Protein AF-N1JF21-F1 (afdb_monomer_lite)

Radius of gyration: 29.25 Å; chains: 1; b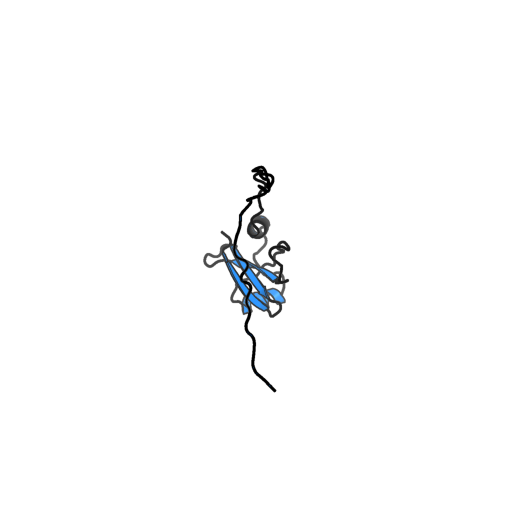ounding box: 63×47×82 Å

Structure (mmCIF, N/CA/C/O backbone):
data_AF-N1JF21-F1
#
_entry.id   AF-N1JF21-F1
#
loop_
_atom_site.group_PDB
_atom_site.id
_atom_site.type_symbol
_atom_site.label_atom_id
_atom_site.label_alt_id
_atom_site.label_comp_id
_atom_site.label_asym_id
_atom_site.label_entity_id
_atom_site.label_seq_id
_atom_site.pdbx_PDB_ins_code
_atom_site.Cartn_x
_atom_site.Cartn_y
_atom_site.Cartn_z
_atom_site.occupancy
_atom_site.B_iso_or_equiv
_atom_site.auth_seq_id
_atom_site.auth_comp_id
_atom_site.auth_asym_id
_atom_site.auth_atom_id
_atom_site.pdbx_PDB_model_num
ATOM 1 N N . MET A 1 1 ? 28.155 -32.287 -65.888 1.00 39.53 1 MET A N 1
ATOM 2 C CA . MET A 1 1 ? 29.527 -32.795 -66.112 1.00 39.53 1 MET A CA 1
ATOM 3 C C . MET A 1 1 ? 30.038 -33.410 -64.815 1.00 39.53 1 MET A C 1
ATOM 5 O O . MET A 1 1 ? 29.723 -32.861 -63.775 1.00 39.53 1 MET A O 1
ATOM 9 N N . LYS A 1 2 ? 30.768 -34.529 -64.926 1.00 40.72 2 LYS A N 1
ATOM 10 C CA . LYS A 1 2 ? 31.888 -35.025 -64.091 1.00 40.72 2 LYS A CA 1
ATOM 11 C C . LYS A 1 2 ? 31.893 -34.786 -62.560 1.00 40.72 2 LYS A C 1
ATOM 13 O O . LYS A 1 2 ? 31.985 -33.661 -62.091 1.00 40.72 2 LYS A O 1
ATOM 18 N N . PHE A 1 3 ? 31.935 -35.908 -61.832 1.00 46.78 3 PHE A N 1
ATOM 19 C CA . PHE A 1 3 ? 32.437 -36.061 -60.455 1.00 46.78 3 PHE A CA 1
ATOM 20 C C . PHE A 1 3 ? 33.963 -35.787 -60.344 1.00 46.78 3 PHE A C 1
ATOM 22 O O . PHE A 1 3 ? 34.621 -35.583 -61.365 1.00 46.78 3 PHE A O 1
ATOM 29 N N . LEU A 1 4 ? 34.496 -35.943 -59.116 1.00 45.19 4 LEU A N 1
ATOM 30 C CA . LEU A 1 4 ? 35.891 -35.809 -58.635 1.00 45.19 4 LEU A CA 1
ATOM 31 C C . LEU A 1 4 ? 36.282 -34.346 -58.286 1.00 45.19 4 LEU A C 1
ATOM 33 O O . LEU A 1 4 ? 35.917 -33.431 -59.010 1.00 45.19 4 LEU A O 1
ATOM 37 N N . HIS A 1 5 ? 37.006 -34.045 -57.194 1.00 46.53 5 HIS A N 1
ATOM 38 C CA . HIS A 1 5 ? 37.691 -34.928 -56.234 1.00 46.53 5 HIS A CA 1
ATOM 39 C C . HIS A 1 5 ? 37.646 -34.415 -54.781 1.00 46.53 5 HIS A C 1
ATOM 41 O O . HIS A 1 5 ? 37.639 -33.216 -54.520 1.00 46.53 5 HIS A O 1
ATOM 47 N N . LEU A 1 6 ? 37.683 -35.361 -53.840 1.00 52.44 6 LEU A N 1
ATOM 48 C CA . LEU A 1 6 ? 37.885 -35.150 -52.406 1.00 52.44 6 LEU A CA 1
ATOM 49 C C . LEU A 1 6 ? 39.391 -35.044 -52.087 1.00 52.44 6 LEU A C 1
ATOM 51 O O . LEU A 1 6 ? 40.112 -35.992 -52.386 1.00 52.44 6 LEU A O 1
ATOM 55 N N . THR A 1 7 ? 39.818 -33.953 -51.440 1.00 56.62 7 THR A N 1
ATOM 56 C CA . THR A 1 7 ? 41.036 -33.798 -50.603 1.00 56.62 7 THR A CA 1
ATOM 57 C C . THR A 1 7 ? 40.896 -32.475 -49.832 1.00 56.62 7 THR A C 1
ATOM 59 O O . THR A 1 7 ? 40.596 -31.464 -50.452 1.00 56.62 7 THR A O 1
ATOM 62 N N . GLY A 1 8 ? 41.088 -32.359 -48.518 1.00 52.59 8 GLY A N 1
ATOM 63 C CA . GLY A 1 8 ? 41.628 -33.332 -47.569 1.00 52.59 8 GLY A CA 1
ATOM 64 C C . GLY A 1 8 ? 42.846 -32.777 -46.830 1.00 52.59 8 GLY A C 1
ATOM 65 O O . GLY A 1 8 ? 43.941 -33.286 -47.028 1.00 52.59 8 GLY A O 1
ATOM 66 N N . ILE A 1 9 ? 42.667 -31.750 -45.990 1.00 57.38 9 ILE A N 1
ATOM 67 C CA . ILE A 1 9 ? 43.677 -31.337 -45.002 1.00 57.38 9 ILE A CA 1
ATOM 68 C C . ILE A 1 9 ? 42.985 -31.151 -43.651 1.00 57.38 9 ILE A C 1
ATOM 70 O O . ILE A 1 9 ? 42.259 -30.185 -43.431 1.00 57.38 9 ILE A O 1
ATOM 74 N N . ILE A 1 10 ? 43.227 -32.099 -42.748 1.00 58.31 10 ILE A N 1
ATOM 75 C CA . ILE A 1 10 ? 42.975 -31.944 -41.316 1.00 58.31 10 ILE A CA 1
ATOM 76 C C . ILE A 1 10 ? 44.229 -31.288 -40.734 1.00 58.31 10 ILE A C 1
ATOM 78 O O . ILE A 1 10 ? 45.311 -31.861 -40.843 1.00 58.31 10 ILE A O 1
ATOM 82 N N . VAL A 1 11 ? 44.096 -30.119 -40.106 1.00 53.66 11 VAL A N 1
ATOM 83 C CA . VAL A 1 11 ? 45.160 -29.549 -39.265 1.00 53.66 11 VAL A CA 1
ATOM 84 C C . VAL A 1 11 ? 44.782 -29.797 -37.809 1.00 53.66 11 VAL A C 1
ATOM 86 O O . VAL A 1 11 ? 43.790 -29.268 -37.314 1.00 53.66 11 VAL A O 1
ATOM 89 N N . LEU A 1 12 ? 45.561 -30.648 -37.148 1.00 49.00 12 LEU A N 1
ATOM 90 C CA . LEU A 1 12 ? 45.372 -31.091 -35.769 1.00 49.00 12 LEU A CA 1
ATOM 91 C C . LEU A 1 12 ? 46.560 -30.623 -34.923 1.00 49.00 12 LEU A C 1
ATOM 93 O O . LEU A 1 12 ? 47.689 -30.920 -35.304 1.00 49.00 12 LEU A O 1
ATOM 97 N N . LEU A 1 13 ? 46.280 -30.055 -33.735 1.00 45.12 13 LEU A N 1
ATOM 98 C CA . LEU A 1 13 ? 47.234 -29.893 -32.613 1.00 45.12 13 LEU A CA 1
ATOM 99 C C . LEU A 1 13 ? 48.447 -28.954 -32.907 1.00 45.12 13 LEU A C 1
ATOM 101 O O . LEU A 1 13 ? 48.801 -28.723 -34.051 1.00 45.12 13 LEU A O 1
ATOM 105 N N . SER A 1 14 ? 49.173 -28.320 -31.977 1.00 40.56 14 SER A N 1
ATOM 106 C CA . SER A 1 14 ? 49.113 -28.121 -30.510 1.00 40.56 14 SER A CA 1
ATOM 107 C C . SER A 1 14 ? 49.648 -26.688 -30.214 1.00 40.56 14 SER A C 1
ATOM 109 O O . SER A 1 14 ? 50.079 -26.018 -31.147 1.00 40.56 14 SER A O 1
ATOM 111 N N . GLN A 1 15 ? 49.729 -26.112 -29.007 1.00 50.84 15 GLN A N 1
ATOM 112 C CA . GLN A 1 15 ? 49.462 -26.537 -27.620 1.00 50.84 15 GLN A CA 1
ATOM 113 C C . GLN A 1 15 ? 48.617 -25.450 -26.901 1.00 50.84 15 GLN A C 1
ATOM 115 O O . GLN A 1 15 ? 48.161 -24.498 -27.529 1.00 50.84 15 GLN A O 1
ATOM 120 N N . ALA A 1 16 ? 48.442 -25.558 -25.580 1.00 52.31 16 ALA A N 1
ATOM 121 C CA . ALA A 1 16 ? 47.939 -24.481 -24.727 1.00 52.31 16 ALA A CA 1
ATOM 122 C C . ALA A 1 16 ? 49.079 -23.612 -24.165 1.00 52.31 16 ALA A C 1
ATOM 124 O O . ALA A 1 16 ? 50.078 -24.147 -23.687 1.00 52.31 16 ALA A O 1
ATOM 125 N N . THR A 1 17 ? 48.857 -22.299 -24.071 1.00 52.69 17 THR A N 1
ATOM 126 C CA . THR A 1 17 ? 49.554 -21.453 -23.091 1.00 52.69 17 THR A CA 1
ATOM 127 C C . THR A 1 17 ? 48.510 -20.703 -22.280 1.00 52.69 17 THR A C 1
ATOM 129 O O . THR A 1 17 ? 47.903 -19.740 -22.744 1.00 52.69 17 THR A O 1
ATOM 132 N N . SER A 1 18 ? 48.274 -21.182 -21.060 1.00 44.72 18 SER A N 1
ATOM 133 C CA . SER A 1 18 ? 47.458 -20.475 -20.078 1.00 44.72 18 SER A CA 1
ATOM 134 C C . SER A 1 18 ? 48.100 -19.126 -19.768 1.00 44.72 18 SER A C 1
ATOM 136 O O . SER A 1 18 ? 49.152 -19.065 -19.136 1.00 44.72 18 SER A O 1
ATOM 138 N N . ILE A 1 19 ? 47.434 -18.048 -20.173 1.00 47.59 19 ILE A N 1
ATOM 139 C CA . ILE A 1 19 ? 47.538 -16.766 -19.484 1.00 47.59 19 ILE A CA 1
ATOM 140 C C . ILE A 1 19 ? 46.155 -16.481 -18.910 1.00 47.59 19 ILE A C 1
ATOM 142 O O . ILE A 1 19 ? 45.412 -15.628 -19.394 1.00 47.59 19 ILE A O 1
ATOM 146 N N . SER A 1 20 ? 45.807 -17.215 -17.849 1.00 39.22 20 SER A N 1
ATOM 147 C CA . SER A 1 20 ? 44.851 -16.701 -16.874 1.00 39.22 20 SER A CA 1
ATOM 148 C C . SER A 1 20 ? 45.447 -15.428 -16.288 1.00 39.22 20 SER A C 1
ATOM 150 O O . SER A 1 20 ? 46.161 -15.465 -15.285 1.00 39.22 20 SER A O 1
ATOM 152 N N . ALA A 1 21 ? 45.162 -14.295 -16.928 1.00 48.88 21 ALA A N 1
ATOM 153 C CA . ALA A 1 21 ? 45.263 -13.007 -16.282 1.00 48.88 21 ALA A CA 1
ATOM 154 C C . ALA A 1 21 ? 44.364 -13.093 -15.050 1.00 48.88 21 ALA A C 1
ATOM 156 O O . ALA A 1 21 ? 43.136 -13.059 -15.158 1.00 48.88 21 ALA A O 1
ATOM 157 N N . ALA A 1 22 ? 44.982 -13.266 -13.882 1.00 51.19 22 ALA A N 1
ATOM 158 C CA . ALA A 1 22 ? 44.308 -13.054 -12.624 1.00 51.19 22 ALA A CA 1
ATOM 159 C C . ALA A 1 22 ? 43.895 -11.585 -12.633 1.00 51.19 22 ALA A C 1
ATOM 161 O O . ALA A 1 22 ? 44.697 -10.700 -12.333 1.00 51.19 22 ALA A O 1
ATOM 162 N N . MET A 1 23 ? 42.649 -11.329 -13.039 1.00 45.91 23 MET A N 1
ATOM 163 C CA . MET A 1 23 ? 42.011 -10.060 -12.768 1.00 45.91 23 MET A CA 1
ATOM 164 C C . MET A 1 23 ? 42.031 -9.939 -11.253 1.00 45.91 23 MET A C 1
ATOM 166 O O . MET A 1 23 ? 41.235 -10.564 -10.548 1.00 45.91 23 MET A O 1
ATOM 170 N N . LEU A 1 24 ? 42.982 -9.149 -10.760 1.00 43.91 24 LEU A N 1
ATOM 171 C CA . LEU A 1 24 ? 42.882 -8.494 -9.475 1.00 43.91 24 LEU A CA 1
ATOM 172 C C . LEU A 1 24 ? 41.681 -7.560 -9.587 1.00 43.91 24 LEU A C 1
ATOM 174 O O . LEU A 1 24 ? 41.818 -6.349 -9.746 1.00 43.91 24 LEU A O 1
ATOM 178 N N . PHE A 1 25 ? 40.486 -8.151 -9.489 1.00 47.00 25 PHE A N 1
ATOM 179 C CA . PHE A 1 25 ? 39.372 -7.475 -8.867 1.00 47.00 25 PHE A CA 1
ATOM 180 C C . PHE A 1 25 ? 39.967 -6.874 -7.599 1.00 47.00 25 PHE A C 1
ATOM 182 O O . PHE A 1 25 ? 40.503 -7.640 -6.781 1.00 47.00 25 PHE A O 1
ATOM 189 N N . PRO A 1 26 ? 39.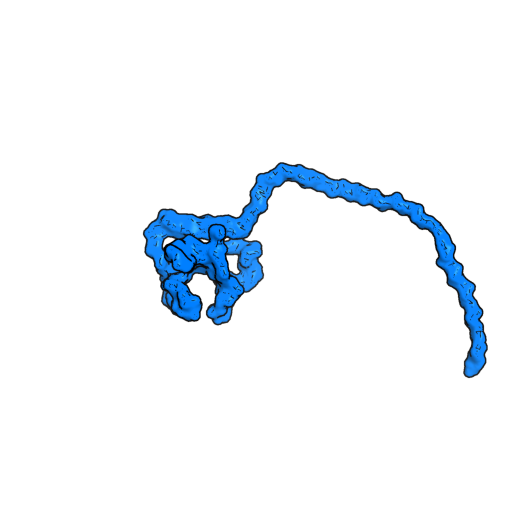961 -5.539 -7.431 1.00 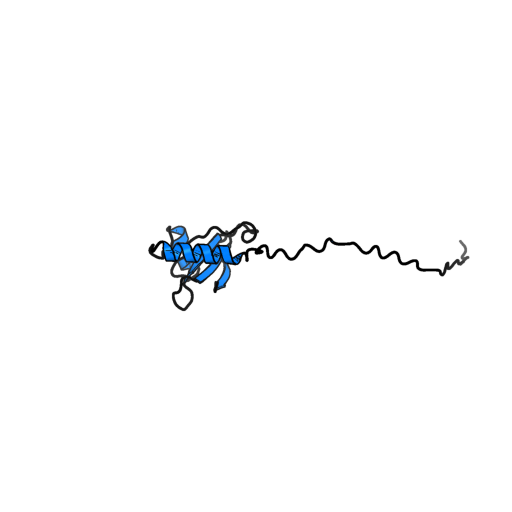41.66 26 PRO A N 1
ATOM 190 C CA . PRO A 1 26 ? 40.250 -5.003 -6.124 1.00 41.66 26 PRO A CA 1
ATOM 191 C C . PRO A 1 26 ? 39.311 -5.749 -5.187 1.00 41.66 26 PRO A C 1
ATOM 193 O O . PRO A 1 26 ? 38.102 -5.808 -5.429 1.00 41.66 26 PRO A O 1
ATOM 196 N N . ARG A 1 27 ? 39.871 -6.385 -4.152 1.00 43.59 27 ARG A N 1
ATOM 197 C CA . ARG A 1 27 ? 39.064 -6.754 -2.999 1.00 43.59 27 ARG A CA 1
ATOM 198 C C . ARG A 1 27 ? 38.450 -5.439 -2.561 1.00 43.59 27 ARG A C 1
ATOM 200 O O . ARG A 1 27 ? 39.148 -4.630 -1.953 1.00 43.59 27 ARG A O 1
ATOM 207 N N . SER A 1 28 ? 37.189 -5.216 -2.927 1.00 34.62 28 SER A N 1
ATOM 208 C CA . SER A 1 28 ? 36.362 -4.204 -2.303 1.00 34.62 28 SER A CA 1
ATOM 209 C C . SER A 1 28 ? 36.499 -4.496 -0.827 1.00 34.62 28 SER A C 1
ATOM 211 O O . SER A 1 28 ? 36.040 -5.544 -0.365 1.00 34.62 28 SER A O 1
ATOM 213 N N . SER A 1 29 ? 37.256 -3.647 -0.128 1.00 36.59 29 SER A N 1
ATOM 214 C CA . SER A 1 29 ? 37.425 -3.765 1.310 1.00 36.59 29 SER A CA 1
ATOM 215 C C . SER A 1 29 ? 36.043 -3.958 1.900 1.00 36.59 29 SER A C 1
ATOM 217 O O . SER A 1 29 ? 35.101 -3.312 1.436 1.00 36.59 29 SER A O 1
ATOM 219 N N . SER A 1 30 ? 35.924 -4.832 2.898 1.00 47.50 30 SER A N 1
ATOM 220 C CA . SER A 1 30 ? 34.680 -5.068 3.629 1.00 47.50 30 SER A CA 1
ATOM 221 C C . SER A 1 30 ? 34.295 -3.840 4.462 1.00 47.50 30 SER A C 1
ATOM 223 O O . SER A 1 30 ? 34.203 -3.890 5.685 1.00 47.50 30 SER A O 1
ATOM 225 N N . GLY A 1 31 ? 34.071 -2.713 3.792 1.00 38.38 31 GLY A N 1
ATOM 226 C CA . GLY A 1 31 ? 33.238 -1.647 4.277 1.00 38.38 31 GLY A CA 1
ATOM 227 C C . GLY A 1 31 ? 31.836 -2.214 4.330 1.00 38.38 31 GLY A C 1
ATOM 228 O O . GLY A 1 31 ? 31.187 -2.384 3.300 1.00 38.38 31 GLY A O 1
ATOM 229 N N . SER A 1 32 ? 31.378 -2.488 5.547 1.00 48.94 32 SER A N 1
ATOM 230 C CA . SER A 1 32 ? 29.966 -2.655 5.872 1.00 48.94 32 SER A CA 1
ATOM 231 C C . SER A 1 32 ? 29.232 -1.317 5.682 1.00 48.94 32 SER A C 1
ATOM 233 O O . SER A 1 32 ? 28.658 -0.761 6.617 1.00 48.94 32 SER A O 1
ATOM 235 N N . GLY A 1 33 ? 29.272 -0.773 4.464 1.00 40.69 33 GLY A N 1
ATOM 236 C CA . GLY A 1 33 ? 28.319 0.223 4.019 1.00 40.69 33 GLY A CA 1
ATOM 237 C C . GLY A 1 33 ? 26.983 -0.488 3.921 1.00 40.69 33 GLY A C 1
ATOM 238 O O . GLY A 1 33 ? 26.845 -1.408 3.118 1.00 40.69 33 GLY A O 1
ATOM 239 N N . SER A 1 34 ? 26.042 -0.109 4.786 1.00 48.06 34 SER A N 1
ATOM 240 C CA . SER A 1 34 ? 24.689 -0.657 4.777 1.00 48.06 34 SER A CA 1
ATOM 241 C C . SER A 1 34 ? 24.112 -0.532 3.368 1.00 48.06 34 SER A C 1
ATOM 243 O O . SER A 1 34 ? 23.771 0.567 2.926 1.00 48.06 34 SER A O 1
ATOM 245 N N . VAL A 1 35 ? 24.028 -1.661 2.657 1.00 51.94 35 VAL A N 1
ATOM 246 C CA . VAL A 1 35 ? 23.176 -1.783 1.476 1.00 51.94 35 VAL A CA 1
ATOM 247 C C . VAL A 1 35 ? 21.767 -1.691 2.033 1.00 51.94 35 VAL A C 1
ATOM 249 O O . VAL A 1 35 ? 21.240 -2.689 2.522 1.00 51.94 35 VAL A O 1
ATOM 252 N N . HIS A 1 36 ? 21.231 -0.467 2.053 1.00 63.38 36 HIS A N 1
ATOM 253 C CA . HIS A 1 36 ? 19.910 -0.158 2.589 1.00 63.38 36 HIS A CA 1
ATOM 254 C C . HIS A 1 36 ? 18.940 -1.196 2.037 1.00 63.38 36 HIS A C 1
ATOM 256 O O . HIS A 1 36 ? 18.788 -1.301 0.815 1.00 63.38 36 HIS A O 1
ATOM 262 N N . ASN A 1 37 ? 18.333 -2.006 2.909 1.00 75.62 37 ASN A N 1
ATOM 263 C CA . ASN A 1 37 ? 17.339 -2.945 2.428 1.00 75.62 37 ASN A CA 1
ATOM 264 C C . ASN A 1 37 ? 16.209 -2.072 1.872 1.00 75.62 37 ASN A C 1
ATOM 266 O O . ASN A 1 37 ? 15.747 -1.184 2.590 1.00 75.62 37 ASN A O 1
ATOM 270 N N . PRO A 1 38 ? 15.751 -2.254 0.622 1.00 73.31 38 PRO A N 1
ATOM 271 C CA . PRO A 1 38 ? 14.725 -1.374 0.072 1.00 73.31 38 PRO A CA 1
ATOM 272 C C . PRO A 1 38 ? 13.453 -1.326 0.943 1.00 73.31 38 PRO A C 1
ATOM 274 O O . PRO A 1 38 ? 12.781 -0.297 1.009 1.00 73.31 38 PRO A O 1
ATOM 277 N N . LEU A 1 39 ? 13.172 -2.401 1.693 1.00 86.44 39 LEU A N 1
ATOM 278 C CA . LEU A 1 39 ? 12.086 -2.472 2.674 1.00 86.44 39 LEU A CA 1
ATOM 279 C C . LEU A 1 39 ? 12.275 -1.544 3.891 1.00 86.44 39 LEU A C 1
ATOM 281 O O . LEU A 1 39 ? 11.288 -1.190 4.534 1.00 86.44 39 LEU A O 1
ATOM 285 N N . ASP A 1 40 ? 13.491 -1.093 4.205 1.00 88.31 40 ASP A N 1
ATOM 286 C CA . ASP A 1 40 ? 13.749 -0.178 5.324 1.00 88.31 40 ASP A CA 1
ATOM 287 C C . ASP A 1 40 ? 13.094 1.193 5.100 1.00 88.31 40 ASP A C 1
ATOM 289 O O . ASP A 1 40 ? 12.620 1.807 6.055 1.00 88.31 40 ASP A O 1
ATOM 293 N N . HIS A 1 41 ? 12.941 1.634 3.846 1.00 87.62 41 HIS A N 1
ATOM 294 C CA . HIS A 1 41 ? 12.153 2.827 3.514 1.00 87.62 41 HIS A CA 1
ATOM 295 C C . HIS A 1 41 ? 10.665 2.651 3.845 1.00 87.62 41 HIS A C 1
ATOM 297 O O . HIS A 1 41 ? 10.019 3.574 4.343 1.00 87.62 41 HIS A O 1
ATOM 303 N N . ILE A 1 42 ? 10.127 1.449 3.625 1.00 91.81 42 ILE A N 1
ATOM 304 C CA . ILE A 1 42 ? 8.735 1.101 3.930 1.00 91.81 42 ILE A CA 1
ATOM 305 C C . ILE A 1 42 ? 8.544 1.027 5.453 1.00 91.81 42 ILE A C 1
ATOM 307 O O . ILE A 1 42 ? 7.607 1.623 5.985 1.00 91.81 42 ILE A O 1
ATOM 311 N N . ARG A 1 43 ? 9.482 0.402 6.176 1.00 92.31 43 ARG A N 1
ATOM 312 C CA . ARG A 1 43 ? 9.521 0.393 7.651 1.00 92.31 43 ARG A CA 1
ATOM 313 C C . ARG A 1 43 ? 9.617 1.803 8.232 1.00 92.31 43 ARG A C 1
ATOM 315 O O . ARG A 1 43 ? 8.899 2.123 9.177 1.00 92.31 43 ARG A O 1
ATOM 322 N N . ALA A 1 44 ? 10.446 2.670 7.651 1.00 91.31 44 ALA A N 1
ATOM 323 C CA . ALA A 1 44 ? 10.568 4.069 8.056 1.00 91.31 44 ALA A CA 1
ATOM 324 C C . ALA A 1 44 ? 9.266 4.856 7.819 1.00 91.31 44 ALA A C 1
ATOM 326 O O . ALA A 1 44 ? 8.859 5.631 8.685 1.00 91.31 44 ALA A O 1
ATOM 327 N N . ALA A 1 45 ? 8.572 4.622 6.700 1.00 91.56 45 ALA A N 1
ATOM 328 C CA . ALA A 1 45 ? 7.262 5.215 6.435 1.00 91.56 45 ALA A CA 1
ATOM 329 C C . ALA A 1 45 ? 6.204 4.746 7.453 1.00 91.56 45 ALA A C 1
ATOM 331 O O . ALA A 1 45 ? 5.531 5.578 8.061 1.00 91.56 45 ALA A O 1
ATOM 332 N N . ILE A 1 46 ? 6.118 3.435 7.716 1.00 92.81 46 ILE A N 1
ATOM 333 C CA . ILE A 1 46 ? 5.246 2.848 8.750 1.00 92.81 46 ILE A CA 1
ATOM 334 C C . ILE A 1 46 ? 5.534 3.466 10.125 1.00 92.81 46 ILE A C 1
ATOM 336 O O . ILE A 1 46 ? 4.609 3.881 10.825 1.00 92.81 46 ILE A O 1
ATOM 340 N N . LYS A 1 47 ? 6.813 3.561 10.508 1.00 93.00 47 LYS A N 1
ATOM 341 C CA . LYS A 1 47 ? 7.250 4.167 11.770 1.00 93.00 47 LYS A CA 1
ATOM 342 C C . LYS A 1 47 ? 6.808 5.630 11.868 1.00 93.00 47 LYS A C 1
ATOM 344 O O . LYS A 1 47 ? 6.180 5.993 12.857 1.00 93.00 47 LYS A O 1
ATOM 349 N N . LYS A 1 48 ? 7.034 6.433 10.824 1.00 92.06 48 LYS A N 1
ATOM 350 C CA . LYS A 1 48 ? 6.626 7.845 10.772 1.00 92.06 48 LYS A CA 1
ATOM 351 C C . LYS A 1 48 ? 5.108 8.029 10.920 1.00 92.06 48 LYS A C 1
ATOM 353 O O . LYS A 1 48 ? 4.683 8.952 11.608 1.00 92.06 48 LYS A O 1
ATOM 358 N N . ILE A 1 49 ? 4.298 7.153 10.317 1.00 91.50 49 ILE A N 1
ATOM 359 C CA . ILE A 1 49 ? 2.830 7.167 10.470 1.00 91.50 49 ILE A CA 1
ATOM 360 C C . ILE A 1 49 ? 2.423 6.791 11.908 1.00 91.50 49 ILE A C 1
ATOM 362 O O . ILE A 1 49 ? 1.551 7.426 12.492 1.00 91.50 49 ILE A O 1
ATOM 366 N N . LYS A 1 50 ? 3.068 5.789 12.522 1.00 90.31 50 LYS A N 1
ATOM 367 C CA . LYS A 1 50 ? 2.819 5.428 13.932 1.00 90.31 50 LYS A CA 1
ATOM 368 C C . LYS A 1 50 ? 3.198 6.573 14.885 1.00 90.31 50 LYS A C 1
ATOM 370 O O . LYS A 1 50 ? 2.468 6.857 15.832 1.00 90.31 50 LYS A O 1
ATOM 375 N N . GLU A 1 51 ? 4.312 7.254 14.623 1.00 92.19 51 GLU A N 1
ATOM 376 C CA . GLU A 1 51 ? 4.815 8.377 15.426 1.00 92.19 51 GLU A CA 1
ATOM 377 C C . GLU A 1 51 ? 3.965 9.650 15.298 1.00 92.19 51 GLU A C 1
ATOM 379 O O . GLU A 1 51 ? 3.828 10.378 16.282 1.00 92.19 51 GLU A O 1
ATOM 384 N N . SER A 1 52 ? 3.347 9.912 14.137 1.00 89.31 52 SER A N 1
ATOM 385 C CA . SER A 1 52 ? 2.509 11.105 13.922 1.00 89.31 52 SER A CA 1
ATOM 386 C C . SER A 1 52 ? 1.207 11.106 14.729 1.00 89.31 52 SER A C 1
ATOM 388 O O . SER A 1 52 ? 0.594 12.163 14.877 1.00 89.31 52 SER A O 1
ATOM 390 N N . ARG A 1 53 ? 0.769 9.941 15.237 1.00 81.88 53 ARG A N 1
ATOM 391 C CA . ARG A 1 53 ? -0.508 9.733 15.957 1.00 81.88 53 ARG A CA 1
ATOM 392 C C . ARG A 1 53 ? -1.754 10.195 15.185 1.00 81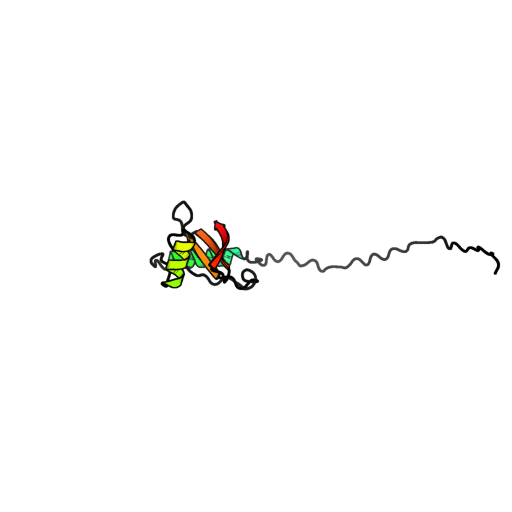.88 53 ARG A C 1
ATOM 394 O O . ARG A 1 53 ? -2.811 10.396 15.781 1.00 81.88 53 ARG A O 1
ATOM 401 N N . THR A 1 54 ? -1.650 10.364 13.869 1.00 82.25 54 THR A N 1
ATOM 402 C CA . THR A 1 54 ? -2.793 10.704 13.015 1.00 82.25 54 THR A CA 1
ATOM 403 C C . THR A 1 54 ? -3.755 9.517 12.917 1.00 82.25 54 THR A C 1
ATOM 405 O O . THR A 1 54 ? -3.283 8.377 12.882 1.00 82.25 54 THR A O 1
ATOM 408 N N . PRO A 1 55 ? -5.079 9.742 12.818 1.00 86.12 55 PRO A N 1
ATOM 409 C CA . PRO A 1 55 ? -6.031 8.679 12.510 1.00 86.12 55 PRO A CA 1
ATOM 410 C C . PRO A 1 55 ? -5.610 7.891 11.263 1.00 86.12 55 PRO A C 1
ATOM 412 O O . PRO A 1 55 ? -5.193 8.472 10.260 1.00 86.12 55 PRO A O 1
ATOM 415 N N . LEU A 1 56 ? -5.712 6.563 11.331 1.00 92.19 56 LEU A N 1
ATOM 416 C CA . LEU A 1 56 ? -5.390 5.686 10.208 1.00 92.19 56 LEU A CA 1
ATOM 417 C C . LEU A 1 56 ? -6.581 5.638 9.244 1.00 92.19 56 LEU A C 1
ATOM 419 O O . LEU A 1 56 ? -7.465 4.792 9.359 1.00 92.19 56 LEU A O 1
ATOM 423 N N . GLU A 1 57 ? -6.618 6.582 8.307 1.00 93.62 57 GLU A N 1
ATOM 424 C CA . GLU A 1 57 ? -7.621 6.637 7.245 1.00 93.62 57 GLU A CA 1
ATOM 425 C C . GLU A 1 57 ? -6.991 6.860 5.864 1.00 93.62 57 GLU A C 1
ATOM 427 O O . GLU A 1 57 ? -5.824 7.221 5.732 1.00 93.62 57 GLU A O 1
ATOM 432 N N . SER A 1 58 ? -7.778 6.636 4.810 1.00 94.81 58 SER A N 1
ATOM 433 C CA . SER A 1 58 ? -7.352 6.983 3.446 1.00 94.81 58 SER A CA 1
ATOM 434 C C . SER A 1 58 ? -7.548 8.487 3.225 1.00 94.81 58 SER A C 1
ATOM 436 O O . SER A 1 58 ? -8.603 8.991 3.612 1.00 94.81 58 SER A O 1
ATOM 438 N N . PRO A 1 59 ? -6.611 9.213 2.594 1.00 92.56 59 PRO A N 1
ATOM 439 C CA . PRO A 1 59 ? -6.614 10.678 2.624 1.00 92.56 59 PRO A CA 1
ATOM 440 C C . PRO A 1 59 ? -7.710 11.331 1.763 1.00 92.56 59 PRO A C 1
ATOM 442 O O . PRO A 1 59 ? -8.119 12.452 2.050 1.00 92.56 59 PRO A O 1
ATOM 445 N N . ASP A 1 60 ? -8.219 10.648 0.733 1.00 94.56 60 ASP A N 1
ATOM 446 C CA . ASP A 1 60 ? -9.222 11.192 -0.189 1.00 94.56 60 ASP A CA 1
ATOM 447 C C . ASP A 1 60 ? -10.244 10.140 -0.663 1.00 94.56 60 ASP A C 1
ATOM 449 O O . ASP A 1 60 ? -10.100 8.936 -0.434 1.00 94.56 60 ASP A O 1
ATOM 453 N N . ASN A 1 61 ? -11.297 10.595 -1.350 1.00 96.25 61 ASN A N 1
ATOM 454 C CA . ASN A 1 61 ? -12.396 9.739 -1.806 1.00 96.25 61 ASN A CA 1
ATOM 455 C C . ASN A 1 61 ? -12.003 8.698 -2.871 1.00 96.25 61 ASN A C 1
ATOM 457 O O . ASN A 1 61 ? -12.578 7.609 -2.857 1.00 96.25 61 ASN A O 1
ATOM 461 N N . LYS A 1 62 ? -11.038 8.981 -3.760 1.00 95.44 62 LYS A N 1
ATOM 462 C CA . LYS A 1 62 ? -10.542 8.009 -4.754 1.00 95.44 62 LYS A CA 1
ATOM 463 C C . LYS A 1 62 ? -9.861 6.854 -4.025 1.00 95.44 62 LYS A C 1
ATOM 465 O O . LYS A 1 62 ? -10.142 5.691 -4.306 1.00 95.44 62 LYS A O 1
ATOM 470 N N . ILE A 1 63 ? -9.037 7.161 -3.025 1.00 95.62 63 ILE A N 1
ATOM 471 C CA . ILE A 1 63 ? -8.312 6.145 -2.255 1.00 95.62 63 ILE A CA 1
ATOM 472 C C . ILE A 1 63 ? -9.250 5.405 -1.285 1.00 95.62 63 ILE A C 1
ATOM 474 O O . ILE A 1 63 ? -9.141 4.186 -1.154 1.00 95.62 63 ILE A O 1
ATOM 478 N N . LYS A 1 64 ? -10.268 6.071 -0.712 1.00 96.50 64 LYS A N 1
ATOM 479 C CA . LYS A 1 64 ? -11.362 5.404 0.033 1.00 96.50 64 LYS A CA 1
ATOM 480 C C . LYS A 1 64 ? -12.143 4.415 -0.848 1.00 96.50 64 LYS A C 1
ATOM 482 O O . LYS A 1 64 ? -12.522 3.346 -0.372 1.00 96.50 64 LYS A O 1
ATOM 487 N N . GLN A 1 65 ? -12.386 4.736 -2.122 1.00 96.75 65 GLN A N 1
ATOM 488 C CA . GLN A 1 65 ? -13.006 3.807 -3.079 1.00 96.75 65 GLN A CA 1
ATOM 489 C C . GLN A 1 65 ? -12.066 2.654 -3.460 1.00 96.75 65 GLN A C 1
ATOM 491 O O . GLN A 1 65 ? -12.514 1.509 -3.520 1.00 96.75 65 GLN A O 1
ATOM 496 N N . LEU A 1 66 ? -10.772 2.925 -3.657 1.00 96.69 66 LEU A N 1
ATOM 497 C CA . LEU A 1 66 ? -9.764 1.903 -3.945 1.00 96.69 66 LEU A CA 1
ATOM 498 C C . LEU A 1 66 ? -9.615 0.898 -2.794 1.00 96.69 66 LEU A C 1
ATOM 500 O O . LEU A 1 66 ? -9.637 -0.306 -3.036 1.00 96.69 66 LEU A O 1
ATOM 504 N N . ALA A 1 67 ? -9.543 1.376 -1.548 1.00 95.94 67 ALA A N 1
ATOM 505 C CA . ALA A 1 67 ? -9.483 0.529 -0.358 1.00 95.94 67 ALA A CA 1
ATOM 506 C C . ALA A 1 67 ? -10.684 -0.431 -0.302 1.00 95.94 67 ALA A C 1
ATOM 508 O O . ALA A 1 67 ? -10.499 -1.642 -0.199 1.00 95.94 67 ALA A O 1
ATOM 509 N N . LYS A 1 68 ? -11.904 0.090 -0.511 1.00 96.00 68 LYS A N 1
ATOM 510 C CA . LYS A 1 68 ? -13.132 -0.719 -0.608 1.00 96.00 68 LYS A CA 1
ATOM 511 C C . LYS A 1 68 ? -13.080 -1.741 -1.748 1.00 96.00 68 LYS A C 1
ATOM 513 O O . LYS A 1 68 ? -13.404 -2.900 -1.520 1.00 96.00 68 LYS A O 1
ATOM 518 N N . LYS A 1 69 ? -12.644 -1.345 -2.953 1.00 96.00 69 LYS A N 1
ATOM 519 C CA . LYS A 1 69 ? -12.497 -2.243 -4.120 1.00 96.00 69 LYS A CA 1
ATOM 520 C C . LYS A 1 69 ? -11.552 -3.416 -3.829 1.00 96.00 69 LYS A C 1
ATOM 522 O O . LYS A 1 69 ? -11.770 -4.513 -4.333 1.00 96.00 69 LYS A O 1
ATOM 527 N N . LEU A 1 70 ? -10.507 -3.177 -3.038 1.00 94.81 70 LEU A N 1
ATOM 528 C CA . LEU A 1 70 ? -9.485 -4.161 -2.675 1.00 94.81 70 LEU A CA 1
ATOM 529 C C . LEU A 1 70 ? -9.755 -4.867 -1.327 1.00 94.81 70 LEU A C 1
ATOM 531 O O . LEU A 1 70 ? -8.924 -5.653 -0.886 1.00 94.81 70 LEU A O 1
ATOM 535 N N . ASN A 1 71 ? -10.913 -4.632 -0.697 1.00 93.94 71 ASN A N 1
ATOM 536 C CA . ASN A 1 71 ? -11.309 -5.170 0.615 1.00 93.94 71 ASN A CA 1
ATOM 537 C C . ASN A 1 71 ? -10.378 -4.797 1.793 1.00 93.94 71 ASN A C 1
ATOM 539 O O . ASN A 1 71 ? -10.295 -5.530 2.778 1.00 93.94 71 ASN A O 1
ATOM 543 N N . PHE A 1 72 ? -9.721 -3.635 1.734 1.00 94.31 72 PHE A N 1
ATOM 544 C CA . PHE A 1 72 ? -8.966 -3.064 2.854 1.00 94.31 72 PHE A CA 1
ATOM 545 C C . PHE A 1 72 ? -9.780 -1.991 3.591 1.00 94.31 72 PHE A C 1
ATOM 547 O O . PHE A 1 72 ? -10.555 -1.251 2.985 1.00 94.31 72 PHE A O 1
ATOM 554 N N . GLN A 1 73 ? -9.571 -1.867 4.907 1.00 94.19 73 GLN A N 1
ATOM 555 C CA . GLN A 1 73 ? -10.236 -0.848 5.734 1.00 94.19 73 GLN A CA 1
ATOM 556 C C . GLN A 1 73 ? -9.855 0.578 5.300 1.00 94.19 73 GLN A C 1
ATOM 558 O O . GLN A 1 73 ? -10.695 1.476 5.271 1.00 94.19 73 GLN A O 1
ATOM 563 N N . PHE A 1 74 ? -8.585 0.769 4.947 1.00 96.19 74 PHE A N 1
ATOM 564 C CA . PHE A 1 74 ? -8.024 2.004 4.413 1.00 96.19 74 PHE A CA 1
ATOM 565 C C . PHE A 1 74 ? -6.765 1.693 3.587 1.00 96.19 74 PHE A C 1
ATOM 567 O O . PHE A 1 74 ? -6.213 0.598 3.686 1.00 96.19 74 PHE A O 1
ATOM 574 N N . LEU A 1 75 ? -6.281 2.662 2.811 1.00 96.69 75 LEU A N 1
ATOM 575 C CA . LEU A 1 75 ? -4.957 2.658 2.189 1.00 96.69 75 LEU A CA 1
ATOM 576 C C . LEU A 1 75 ? -4.290 4.018 2.444 1.00 96.69 75 LEU A C 1
ATOM 578 O O . LEU A 1 75 ? -4.863 5.054 2.109 1.00 96.69 75 LEU A O 1
ATOM 582 N N . ILE A 1 76 ? -3.090 4.023 3.029 1.00 96.06 76 ILE A N 1
ATOM 583 C CA . ILE A 1 76 ? -2.272 5.231 3.228 1.00 96.06 76 ILE A CA 1
ATOM 584 C C . ILE A 1 76 ? -1.181 5.253 2.150 1.00 96.06 76 ILE A C 1
ATOM 586 O O . ILE A 1 76 ? -0.350 4.343 2.144 1.00 96.06 76 ILE A O 1
ATOM 590 N N . PRO A 1 77 ? -1.147 6.250 1.247 1.00 95.19 77 PRO A N 1
ATOM 591 C CA . PRO A 1 77 ? -0.092 6.374 0.243 1.00 95.19 77 PRO A CA 1
ATOM 592 C C . PRO A 1 77 ? 1.284 6.529 0.880 1.00 95.19 77 PRO A C 1
ATOM 594 O O . PRO A 1 77 ? 1.454 7.306 1.822 1.00 95.19 77 PRO A O 1
ATOM 597 N N . ILE A 1 78 ? 2.278 5.847 0.320 1.00 94.00 78 ILE A N 1
ATOM 598 C CA . ILE A 1 78 ? 3.684 6.048 0.663 1.00 94.00 78 ILE A CA 1
ATOM 599 C C . ILE A 1 78 ? 4.510 6.291 -0.596 1.00 94.00 78 ILE A C 1
ATOM 601 O O . ILE A 1 78 ? 4.315 5.658 -1.630 1.00 94.00 78 ILE A O 1
ATOM 605 N N . HIS A 1 79 ? 5.475 7.200 -0.494 1.00 90.19 79 HIS A N 1
ATOM 606 C CA . HIS A 1 79 ? 6.513 7.332 -1.506 1.00 90.19 79 HIS A CA 1
ATOM 607 C C . HIS A 1 79 ? 7.635 6.343 -1.180 1.00 90.19 79 HIS A C 1
ATOM 609 O O . HIS A 1 79 ? 8.201 6.393 -0.087 1.00 90.19 79 HIS A O 1
ATOM 615 N N . VAL A 1 80 ? 7.940 5.442 -2.113 1.00 88.75 80 VAL A N 1
ATOM 616 C CA . VAL A 1 80 ? 9.085 4.523 -2.026 1.00 88.75 80 VAL A CA 1
ATOM 617 C C . VAL A 1 80 ? 10.175 4.960 -2.999 1.00 88.75 80 VAL A C 1
ATOM 619 O O . VAL A 1 80 ? 9.899 5.649 -3.981 1.00 88.75 80 VAL A O 1
ATOM 622 N N . CYS A 1 81 ? 11.413 4.551 -2.737 1.00 86.94 81 CYS A N 1
ATOM 623 C CA . CYS A 1 81 ? 12.553 4.928 -3.565 1.00 86.94 81 CYS A CA 1
ATOM 624 C C . CYS A 1 81 ? 12.477 4.328 -4.989 1.00 86.94 81 CYS A C 1
ATOM 626 O O . CYS A 1 81 ? 11.828 3.291 -5.185 1.00 86.94 81 CYS A O 1
ATOM 628 N N . PRO A 1 82 ? 13.126 4.954 -5.994 1.00 85.50 82 PRO A N 1
ATOM 629 C CA . PRO A 1 82 ? 13.030 4.548 -7.402 1.00 85.50 82 PRO A CA 1
ATOM 630 C C . PRO A 1 82 ? 13.396 3.081 -7.673 1.00 85.50 82 PRO A C 1
ATOM 632 O O . PRO A 1 82 ? 12.866 2.466 -8.595 1.00 85.50 82 PRO A O 1
ATOM 635 N N . GLU A 1 83 ? 14.260 2.490 -6.848 1.00 85.00 83 GLU A N 1
ATOM 636 C CA . GLU A 1 83 ? 14.668 1.087 -6.914 1.00 85.00 83 GLU A CA 1
ATOM 637 C C . GLU A 1 83 ? 13.492 0.122 -6.698 1.00 85.00 83 GLU A C 1
ATOM 639 O O . GLU A 1 83 ? 13.488 -0.968 -7.274 1.00 85.00 83 GLU A O 1
ATOM 644 N N . LEU A 1 84 ? 12.496 0.530 -5.899 1.00 83.12 84 LEU A N 1
ATOM 645 C CA . LEU A 1 84 ? 11.249 -0.200 -5.662 1.00 83.12 84 LEU A CA 1
ATOM 646 C C . LEU A 1 84 ? 10.128 0.194 -6.626 1.00 83.12 84 LEU A C 1
ATOM 648 O O . LEU A 1 84 ? 9.296 -0.656 -6.935 1.00 83.12 84 LEU A O 1
ATOM 652 N N . ASN A 1 85 ? 10.105 1.438 -7.118 1.00 87.31 85 ASN A N 1
ATOM 653 C CA . ASN A 1 85 ? 9.044 1.924 -8.007 1.00 87.31 85 ASN A CA 1
ATOM 654 C C . ASN A 1 85 ? 9.424 1.932 -9.501 1.00 87.31 85 ASN A C 1
ATOM 656 O O . ASN A 1 85 ? 9.106 2.862 -10.244 1.00 87.31 85 ASN A O 1
ATOM 660 N N . LYS A 1 86 ? 10.101 0.878 -9.971 1.00 83.75 86 LYS A N 1
ATOM 661 C CA . LYS A 1 86 ? 10.520 0.754 -11.383 1.00 83.75 86 LYS A CA 1
ATOM 662 C C . LYS A 1 86 ? 9.349 0.738 -12.373 1.00 83.75 86 LYS A C 1
ATOM 664 O O . LYS A 1 86 ? 9.518 1.153 -13.514 1.00 83.75 86 LYS A O 1
ATOM 669 N N . ASN A 1 87 ? 8.179 0.278 -11.927 1.00 87.44 87 ASN A N 1
ATOM 670 C CA . ASN A 1 87 ? 6.976 0.141 -12.751 1.00 87.44 87 ASN A CA 1
ATOM 671 C C . ASN A 1 87 ? 5.984 1.310 -12.585 1.00 87.44 87 ASN A C 1
ATOM 673 O O . ASN A 1 87 ? 4.867 1.213 -13.086 1.00 87.44 87 ASN A O 1
ATOM 677 N N . GLN A 1 88 ? 6.358 2.376 -11.862 1.00 88.62 88 GLN A N 1
ATOM 678 C CA . GLN A 1 88 ? 5.505 3.548 -11.592 1.00 88.62 88 GLN A CA 1
ATOM 679 C C . GLN A 1 88 ? 4.128 3.175 -11.005 1.00 88.62 88 GLN A C 1
ATOM 681 O O . GLN A 1 88 ? 3.098 3.744 -11.345 1.00 88.62 88 GLN A O 1
ATOM 686 N N . HIS A 1 89 ? 4.108 2.171 -10.132 1.00 93.81 89 HIS A N 1
ATOM 687 C CA . HIS A 1 89 ? 2.910 1.734 -9.428 1.00 93.81 89 HIS A CA 1
ATOM 688 C C . HIS A 1 89 ? 2.651 2.610 -8.196 1.00 93.81 89 HIS A C 1
ATOM 690 O O . HIS A 1 89 ? 3.555 3.265 -7.669 1.00 93.81 89 HIS A O 1
ATOM 696 N N . ASP A 1 90 ? 1.411 2.594 -7.711 1.00 94.88 90 ASP A N 1
ATOM 697 C CA . ASP A 1 90 ? 1.053 3.236 -6.452 1.00 94.88 90 ASP A CA 1
ATOM 698 C C . ASP A 1 90 ? 1.381 2.293 -5.282 1.00 94.88 90 ASP A C 1
ATOM 700 O O . ASP A 1 90 ? 1.009 1.114 -5.280 1.00 94.88 90 ASP A O 1
ATOM 704 N N . HIS A 1 91 ? 2.071 2.813 -4.265 1.00 95.75 91 HIS A N 1
ATOM 705 C CA . HIS A 1 91 ? 2.461 2.067 -3.067 1.00 95.75 91 HIS A CA 1
ATOM 706 C C . HIS A 1 91 ? 1.655 2.554 -1.860 1.00 95.75 91 HIS A C 1
ATOM 708 O O . HIS A 1 91 ? 1.604 3.751 -1.570 1.00 95.75 91 HIS A O 1
ATOM 714 N N . PHE A 1 92 ? 1.054 1.620 -1.124 1.00 96.12 92 PHE A N 1
ATOM 715 C CA . PHE A 1 92 ? 0.202 1.913 0.026 1.00 96.12 92 PHE A CA 1
ATOM 716 C C . PHE A 1 92 ? 0.554 1.052 1.236 1.00 96.12 92 PHE A C 1
ATOM 718 O O . PHE A 1 92 ? 0.947 -0.105 1.100 1.00 96.12 92 PHE A O 1
ATOM 725 N N . ILE A 1 93 ? 0.324 1.595 2.428 1.00 95.50 93 ILE A N 1
ATOM 726 C CA . ILE A 1 93 ? 0.310 0.848 3.685 1.00 95.50 93 ILE A CA 1
ATOM 727 C C . ILE A 1 93 ? -1.127 0.697 4.182 1.00 95.50 93 ILE A C 1
ATOM 729 O O . ILE A 1 93 ? -1.939 1.621 4.095 1.00 95.50 93 ILE A O 1
ATOM 733 N N . THR A 1 94 ? -1.427 -0.468 4.743 1.00 95.94 94 THR A N 1
ATOM 734 C CA . THR A 1 94 ? -2.672 -0.767 5.448 1.00 95.94 94 THR A CA 1
ATOM 735 C C . THR A 1 94 ? -2.412 -1.685 6.646 1.00 95.94 94 THR A C 1
ATOM 737 O O . THR A 1 94 ? -1.263 -1.991 6.993 1.00 95.94 94 THR A O 1
ATOM 740 N N . ASN A 1 95 ? -3.487 -2.088 7.312 1.00 94.44 95 ASN A N 1
ATOM 741 C CA . ASN A 1 95 ? -3.440 -3.019 8.422 1.00 94.44 95 ASN A CA 1
ATOM 742 C C . ASN A 1 95 ? -3.260 -4.464 7.949 1.00 94.44 95 ASN A C 1
ATOM 744 O O . ASN A 1 95 ? -3.812 -4.883 6.933 1.00 94.44 95 ASN A O 1
ATOM 748 N N . ASP A 1 96 ? -2.518 -5.240 8.732 1.00 91.69 96 ASP A N 1
ATOM 749 C CA . ASP A 1 96 ? -2.506 -6.689 8.620 1.00 91.69 96 ASP A CA 1
ATOM 750 C C . ASP A 1 96 ? -3.751 -7.322 9.274 1.00 91.69 96 ASP A C 1
ATOM 752 O O . ASP A 1 96 ? -4.595 -6.657 9.880 1.00 91.69 96 ASP A O 1
ATOM 756 N N . LYS A 1 97 ? -3.842 -8.652 9.193 1.00 88.69 97 LYS A N 1
ATOM 757 C CA . LYS A 1 97 ? -4.893 -9.467 9.829 1.00 88.69 97 LYS A CA 1
ATOM 758 C C . LYS A 1 97 ? -5.006 -9.320 11.359 1.00 88.69 97 LYS A C 1
ATOM 760 O O . LYS A 1 97 ? -5.960 -9.834 11.933 1.00 88.69 97 LYS A O 1
ATOM 765 N N . HIS A 1 98 ? -4.037 -8.695 12.029 1.00 90.06 98 HIS A N 1
ATOM 766 C CA . HIS A 1 98 ? -4.023 -8.456 13.475 1.00 90.06 98 HIS A CA 1
ATOM 767 C C . HIS A 1 98 ? -4.285 -6.967 13.807 1.00 90.06 98 HIS A C 1
ATOM 769 O O . HIS A 1 98 ? -4.093 -6.554 14.948 1.00 90.06 98 HIS A O 1
ATOM 775 N N . ASN A 1 99 ? -4.736 -6.165 12.831 1.00 87.88 99 ASN A N 1
ATOM 776 C CA . ASN A 1 99 ? -4.922 -4.710 12.916 1.00 87.88 99 ASN A CA 1
ATOM 777 C C . ASN A 1 99 ? -3.636 -3.902 13.184 1.00 87.88 99 ASN A C 1
ATOM 779 O O . ASN A 1 99 ? -3.711 -2.735 13.575 1.00 87.88 99 ASN A O 1
ATOM 783 N N . ASN A 1 100 ? -2.456 -4.471 12.928 1.00 91.31 100 ASN A N 1
ATOM 784 C CA . ASN A 1 100 ? -1.208 -3.717 12.967 1.00 91.31 100 ASN A CA 1
ATOM 785 C C . ASN A 1 100 ? -0.991 -3.015 11.630 1.00 91.31 100 ASN A C 1
ATOM 787 O O . ASN A 1 100 ? -1.047 -3.656 10.582 1.00 91.31 100 ASN A O 1
ATOM 791 N N . LEU A 1 101 ? -0.641 -1.728 11.661 1.00 92.00 101 LEU A N 1
ATOM 792 C CA . LEU A 1 101 ? -0.154 -1.007 10.485 1.00 92.00 101 LEU A CA 1
ATOM 793 C C . LEU A 1 101 ? 1.197 -1.610 10.050 1.00 92.00 101 LEU A C 1
ATOM 795 O O . LEU A 1 101 ? 2.246 -1.209 10.567 1.00 92.00 101 LEU A O 1
ATOM 799 N N . ASN A 1 102 ? 1.150 -2.629 9.190 1.00 94.12 102 ASN A N 1
ATOM 800 C CA . ASN A 1 102 ? 2.311 -3.408 8.748 1.00 94.12 102 ASN A CA 1
ATOM 801 C C . ASN A 1 102 ? 2.099 -4.189 7.430 1.00 94.12 102 ASN A C 1
ATOM 803 O O . ASN A 1 102 ? 2.872 -5.091 7.112 1.00 94.12 102 ASN A O 1
ATOM 807 N N . TYR A 1 103 ? 1.051 -3.890 6.659 1.00 95.06 103 TYR A N 1
ATOM 808 C CA . TYR A 1 103 ? 0.804 -4.552 5.376 1.00 95.06 103 TYR A CA 1
ATOM 809 C C . TYR A 1 103 ? 1.077 -3.583 4.223 1.00 95.06 103 TYR A C 1
ATOM 811 O O . TYR A 1 103 ? 0.472 -2.513 4.152 1.00 95.06 103 TYR A O 1
ATOM 819 N N . TRP A 1 104 ? 2.005 -3.938 3.335 1.00 95.44 104 TRP A N 1
ATOM 820 C CA . TRP A 1 104 ? 2.355 -3.159 2.148 1.00 95.44 104 TRP A CA 1
ATOM 821 C C . TRP A 1 104 ? 1.635 -3.720 0.924 1.00 95.44 104 TRP A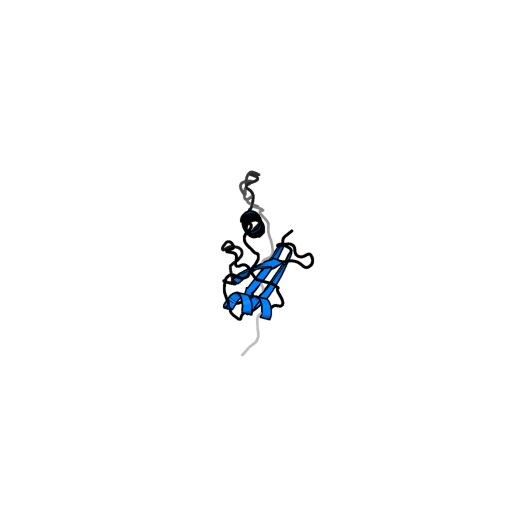 C 1
ATOM 823 O O . TRP A 1 104 ? 1.725 -4.912 0.631 1.00 95.44 104 TRP A O 1
ATOM 833 N N . VAL A 1 105 ? 0.941 -2.838 0.206 1.00 96.00 105 VAL A N 1
ATOM 834 C CA . VAL A 1 105 ? 0.173 -3.128 -1.006 1.00 96.00 105 VAL A CA 1
ATOM 835 C C . VAL A 1 105 ? 0.738 -2.306 -2.166 1.00 96.00 105 VAL A C 1
ATOM 837 O O . VAL A 1 105 ? 1.001 -1.111 -2.019 1.00 96.00 105 VAL A O 1
ATOM 840 N N . VAL A 1 106 ? 0.901 -2.935 -3.330 1.00 95.44 106 VAL A N 1
ATOM 841 C CA . VAL A 1 106 ? 1.261 -2.270 -4.594 1.00 95.44 106 VAL A CA 1
ATOM 842 C C . VAL A 1 106 ? 0.097 -2.401 -5.565 1.00 95.44 106 VAL A C 1
ATOM 844 O O . VAL A 1 106 ? -0.436 -3.499 -5.749 1.00 95.44 106 VAL A O 1
ATOM 847 N N . VAL A 1 107 ? -0.289 -1.295 -6.195 1.00 96.25 107 VAL A N 1
ATOM 848 C CA . VAL A 1 107 ? -1.443 -1.216 -7.095 1.00 96.25 107 VAL A CA 1
ATOM 849 C C . VAL A 1 107 ? -1.008 -0.651 -8.449 1.00 96.25 107 VAL A C 1
ATOM 851 O O . VAL A 1 107 ? -0.311 0.357 -8.515 1.00 96.25 107 VAL A O 1
ATOM 854 N N . SER A 1 108 ? -1.419 -1.303 -9.536 1.00 94.75 108 SER A N 1
ATOM 855 C CA . SER A 1 108 ? -1.201 -0.820 -10.904 1.00 94.75 108 SER A CA 1
ATOM 856 C C . SER A 1 108 ? -2.094 0.380 -11.230 1.00 94.75 108 SER A C 1
ATOM 858 O O . SER A 1 108 ? -3.162 0.528 -10.636 1.00 94.75 108 SER A O 1
ATOM 860 N N . GLU A 1 109 ? -1.773 1.121 -12.292 1.00 91.88 109 GLU A N 1
ATOM 861 C CA . GLU A 1 109 ? -2.612 2.211 -12.829 1.00 91.88 109 GLU A CA 1
ATOM 862 C C . GLU A 1 109 ? -4.085 1.791 -13.057 1.00 91.88 109 GLU A C 1
ATOM 864 O O . GLU A 1 109 ? -5.010 2.528 -12.713 1.00 91.88 109 GLU A O 1
ATOM 869 N N . ASP A 1 110 ? -4.330 0.546 -13.499 1.00 92.94 110 ASP A N 1
ATOM 870 C CA . ASP A 1 110 ? -5.676 -0.054 -13.643 1.00 92.94 110 ASP A CA 1
ATOM 871 C C . ASP A 1 110 ? -6.451 -0.267 -12.319 1.00 92.94 110 ASP A C 1
ATOM 873 O O . ASP A 1 110 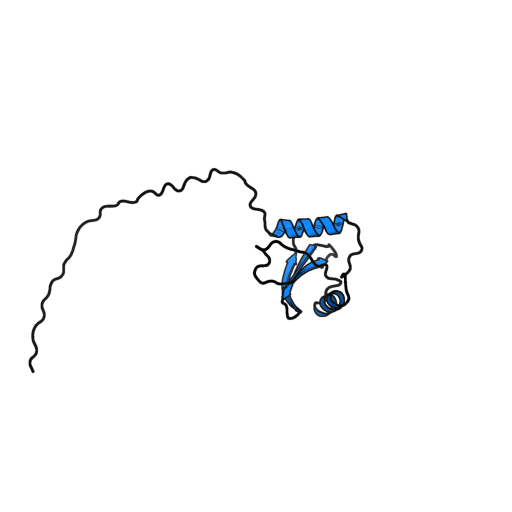? -7.521 -0.889 -12.292 1.00 92.94 110 ASP A O 1
ATOM 877 N N . ASN A 1 111 ? -5.922 0.196 -11.185 1.00 93.44 111 ASN A N 1
ATOM 878 C CA . ASN A 1 111 ? -6.466 -0.034 -9.849 1.00 93.44 111 ASN A CA 1
ATOM 879 C C . ASN A 1 111 ? -6.586 -1.540 -9.520 1.00 93.44 111 ASN A C 1
ATOM 881 O O . ASN A 1 111 ? -7.615 -1.986 -8.997 1.00 93.44 111 ASN A O 1
ATOM 885 N N . ARG A 1 112 ? -5.571 -2.340 -9.878 1.00 93.88 112 ARG A N 1
ATOM 886 C CA . ARG A 1 112 ? -5.460 -3.777 -9.562 1.00 93.88 112 ARG A CA 1
ATOM 887 C C . ARG A 1 112 ? -4.301 -3.999 -8.595 1.00 93.88 112 ARG A C 1
ATOM 889 O O . ARG A 1 112 ? -3.236 -3.422 -8.786 1.00 93.88 112 ARG A O 1
ATOM 896 N N . MET A 1 113 ? -4.491 -4.830 -7.572 1.00 94.81 113 MET A N 1
ATOM 897 C CA . MET A 1 113 ? -3.398 -5.206 -6.671 1.00 94.81 113 MET A CA 1
ATOM 898 C C . MET A 1 113 ? -2.389 -6.087 -7.421 1.00 94.81 113 MET A C 1
ATOM 900 O O . MET A 1 113 ? -2.765 -7.112 -7.985 1.00 94.81 113 MET A O 1
ATOM 904 N N . VAL A 1 114 ? -1.124 -5.673 -7.415 1.00 95.06 114 VAL A N 1
ATOM 905 C CA . VAL A 1 114 ? 0.013 -6.381 -8.027 1.00 95.06 114 VAL A CA 1
ATOM 906 C C . VAL A 1 114 ? 0.785 -7.173 -6.970 1.00 95.06 114 VAL A C 1
ATOM 908 O O . VAL A 1 114 ? 1.277 -8.263 -7.245 1.00 95.06 114 VAL A O 1
ATOM 911 N N . PHE A 1 115 ? 0.874 -6.638 -5.751 1.00 93.06 115 PHE A N 1
ATOM 912 C CA . PHE A 1 115 ? 1.592 -7.243 -4.631 1.00 93.06 115 PHE A CA 1
ATOM 913 C C . PHE A 1 115 ? 0.928 -6.877 -3.298 1.00 93.06 115 PHE A C 1
ATOM 915 O O . PHE A 1 115 ? 0.380 -5.782 -3.161 1.00 93.06 115 PHE A O 1
ATOM 922 N N . GLY A 1 116 ? 1.011 -7.780 -2.319 1.00 92.50 116 GLY A N 1
ATOM 923 C CA . GLY A 1 116 ? 0.553 -7.569 -0.947 1.00 92.50 116 GLY A CA 1
ATOM 924 C C . GLY A 1 116 ? 1.330 -8.455 0.030 1.00 92.50 116 GLY A C 1
ATOM 925 O O . GLY A 1 116 ? 1.275 -9.679 -0.091 1.00 92.50 116 GLY A O 1
ATOM 926 N N . SER A 1 117 ? 2.045 -7.871 0.996 1.00 91.88 117 SER A N 1
ATOM 927 C CA . SER A 1 117 ? 2.828 -8.618 1.999 1.00 91.88 117 SER A CA 1
ATOM 928 C C . SER A 1 117 ? 2.929 -7.884 3.336 1.00 91.88 117 SER A C 1
ATOM 930 O O . SER A 1 117 ? 2.862 -6.657 3.392 1.00 91.88 117 SER A O 1
ATOM 932 N N . GLN A 1 118 ? 3.148 -8.640 4.416 1.00 91.81 118 GLN A N 1
ATOM 933 C CA . GLN A 1 118 ? 3.650 -8.083 5.677 1.00 91.81 118 GLN A CA 1
ATOM 934 C C . GLN A 1 118 ? 5.097 -7.576 5.501 1.00 91.81 118 GLN A C 1
ATOM 936 O O . GLN A 1 118 ? 5.799 -8.024 4.588 1.00 91.81 118 GLN A O 1
ATOM 941 N N . VAL A 1 119 ? 5.502 -6.615 6.340 1.00 86.94 119 VAL A N 1
ATOM 942 C CA . VAL A 1 119 ? 6.790 -5.885 6.250 1.00 86.94 119 VAL A CA 1
ATOM 943 C C . VAL A 1 119 ? 7.743 -6.179 7.434 1.00 86.94 119 VAL A C 1
ATOM 945 O O . VAL A 1 119 ? 8.934 -5.844 7.368 1.00 86.94 119 VAL A O 1
ATOM 948 N N . ASP A 1 120 ? 7.229 -6.827 8.487 1.00 75.94 120 ASP A N 1
ATOM 949 C CA . ASP A 1 120 ? 8.022 -7.357 9.614 1.00 75.94 120 ASP A CA 1
ATOM 950 C C . ASP A 1 120 ? 8.695 -8.684 9.215 1.00 75.94 120 ASP A C 1
ATOM 952 O O . ASP A 1 120 ? 7.967 -9.578 8.724 1.00 75.94 120 ASP A O 1
#

Foldseek 3Di:
DDDDDDDDDDDDDDDDDDPPPPPPPPPPPPPPPPPPDQLVLVVVVLVVVVVVPDPPAEPDDVQVVLCVVVVFPGWHWDDGDCVVCVVVWTKTWGADPVRRRFKIWTAHPVSHTPDIDGSD

Organism: Blumeria graminis f. sp. hordei (strain DH14) (NCBI:txid546991)

pLDDT: mean 78.32, std 20.98, range [34.62, 96.75]

Secondary structure (DSSP, 8-state):
-------------------------------------HHHHHHHHHHHHHHHT-----SSHHHHHHHHHTT-S--EE----TTT-TT--EEEEEE-TTS-EEEEEEE-TTS-EEEEEE--

Sequence (120 aa):
MKFLHLTGIIVLLSQATSISAAMLFPRSSSGSGSVHNPLDHIRAAIKKIKESRTPLESPDNKIKQLAKKLNFQFLIPIHVCPELNKNQHDHFITNDKHNNLNYWVVVSEDNRMVFGSQVD